Protein AF-A0A2V7MIZ1-F1 (afdb_monomer)

Sequence (137 aa):
MPPRLRIFYSLLTASLLLIPVVALYSELAKRSDMWWTPPPKTLSLAESADRVEIYARGRPLGTLLEQGQVSIRDGAGSRVVRAEEIGLRFNNWDRVRVQRLPRLLFYAAWCGAGVVLLLVIATGRLAYRGEHAPNAA

Foldseek 3Di:
DPPVVLVVVLVVLVVVLVVLVVVLCVVVPDDLVVQKDDPVPFDFPVRCVVPDFDDDPNHTPQVCLVVQVDWDQDPVGIDRDHRRNDTDIDRCSVVVCVVCVVVSVVSVVVSVVSVVVSCCSNVVVPPDPDDDDPDDD

Radius of gyration: 30.14 Å; Cα contacts (8 Å, |Δi|>4): 113; chains: 1; bounding box: 53×28×101 Å

Mean predicted aligned error: 9.76 Å

Secondary structure (DSSP, 8-state):
--HHHHHHHHHHHHHHHHHHHHHHHHHHTS-GGGGBPPGGGPEETGGGTTT---EETTEEHHHHHHTT--EEEETTEEEEPPGGG-EE--B-HHHHHHHHHHHHHHHHHHHHHHHHHHHHHHTT-S---PPPPPPP-

Structure (mmCIF, N/CA/C/O backbone):
data_AF-A0A2V7MIZ1-F1
#
_entry.id   AF-A0A2V7MIZ1-F1
#
loop_
_atom_site.group_PDB
_atom_site.id
_atom_site.type_symbol
_atom_site.label_atom_id
_atom_site.label_alt_id
_atom_site.label_comp_id
_atom_site.label_asym_id
_atom_site.label_entity_id
_atom_site.label_seq_id
_atom_site.pdbx_PDB_ins_code
_atom_site.Cartn_x
_atom_site.Cartn_y
_atom_site.Cartn_z
_atom_site.occupancy
_atom_site.B_iso_or_equiv
_atom_site.auth_seq_id
_atom_site.auth_comp_id
_atom_site.auth_asym_id
_atom_site.auth_atom_id
_atom_site.pdbx_PDB_model_num
ATOM 1 N N . MET A 1 1 ? 23.176 -0.398 -37.073 1.00 70.94 1 MET A N 1
ATOM 2 C CA . MET A 1 1 ? 23.229 0.947 -36.457 1.00 70.94 1 MET A CA 1
ATOM 3 C C . MET A 1 1 ? 24.660 1.226 -36.012 1.00 70.94 1 MET A C 1
ATOM 5 O O . MET A 1 1 ? 25.255 0.321 -35.431 1.00 70.94 1 MET A O 1
ATOM 9 N N . PRO A 1 2 ? 25.228 2.415 -36.277 1.00 84.50 2 PRO A N 1
ATOM 10 C CA . PRO A 1 2 ? 26.575 2.769 -35.828 1.00 84.50 2 PRO A CA 1
ATOM 11 C C . PRO A 1 2 ? 26.734 2.612 -34.302 1.00 84.50 2 PRO A C 1
ATOM 13 O O . PRO A 1 2 ? 25.8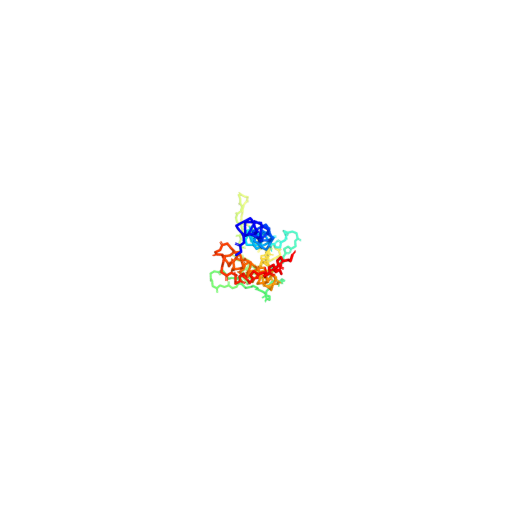24 3.015 -33.569 1.00 84.50 2 PRO A O 1
ATOM 16 N N . PRO A 1 3 ? 27.869 2.088 -33.792 1.00 84.44 3 PRO A N 1
ATOM 17 C CA . PRO A 1 3 ? 28.063 1.832 -32.360 1.00 84.44 3 PRO A CA 1
ATOM 18 C C . PRO A 1 3 ? 27.843 3.067 -31.480 1.00 84.44 3 PRO A C 1
ATOM 20 O O . PRO A 1 3 ? 27.242 2.965 -30.415 1.00 84.44 3 PRO A O 1
ATOM 23 N N . ARG A 1 4 ? 28.271 4.245 -31.955 1.00 87.12 4 ARG A N 1
ATOM 24 C CA . ARG A 1 4 ? 28.117 5.526 -31.247 1.00 87.12 4 ARG A CA 1
ATOM 25 C C . ARG A 1 4 ? 26.650 5.908 -31.052 1.00 87.12 4 ARG A C 1
ATOM 27 O O . ARG A 1 4 ? 26.251 6.242 -29.943 1.00 87.12 4 ARG A O 1
ATOM 34 N N . LEU A 1 5 ? 25.841 5.792 -32.107 1.00 87.94 5 LEU A N 1
ATOM 35 C CA . LEU A 1 5 ? 24.404 6.060 -32.033 1.00 87.94 5 LEU A CA 1
ATOM 36 C C . LEU A 1 5 ? 23.709 5.038 -31.132 1.00 87.94 5 LEU A C 1
ATOM 38 O O . LEU A 1 5 ? 22.901 5.412 -30.291 1.00 87.94 5 LEU A O 1
ATOM 42 N N . ARG A 1 6 ? 24.075 3.755 -31.233 1.00 87.62 6 ARG A N 1
ATOM 43 C CA . ARG A 1 6 ? 23.535 2.713 -30.352 1.00 87.62 6 ARG A CA 1
ATOM 44 C C . ARG A 1 6 ? 23.783 3.022 -28.874 1.00 87.62 6 ARG A C 1
ATOM 46 O O . ARG A 1 6 ? 22.856 2.922 -28.076 1.00 87.62 6 ARG A O 1
ATOM 53 N N . ILE A 1 7 ? 25.011 3.404 -28.516 1.00 90.88 7 ILE A N 1
ATOM 54 C CA . ILE A 1 7 ? 25.369 3.784 -27.141 1.00 90.88 7 ILE A CA 1
ATOM 55 C C . ILE A 1 7 ? 24.554 5.002 -26.704 1.00 90.88 7 ILE A C 1
ATOM 57 O O . ILE A 1 7 ? 23.931 4.962 -25.647 1.00 90.88 7 ILE A O 1
ATOM 61 N N . PHE A 1 8 ? 24.496 6.042 -27.539 1.00 93.19 8 PHE A N 1
ATOM 62 C CA . PHE A 1 8 ? 23.742 7.259 -27.246 1.00 93.19 8 PHE A CA 1
ATOM 63 C C . PHE A 1 8 ? 22.261 6.977 -26.954 1.00 93.19 8 PHE A C 1
ATOM 65 O O . PHE A 1 8 ? 21.768 7.339 -25.889 1.00 93.19 8 PHE A O 1
ATOM 72 N N . TYR A 1 9 ? 21.559 6.272 -27.848 1.00 92.00 9 TYR A N 1
ATOM 73 C CA . TYR A 1 9 ? 20.140 5.966 -27.644 1.00 92.00 9 TYR A CA 1
ATOM 74 C C . TYR A 1 9 ? 19.904 4.979 -26.499 1.00 92.00 9 TYR A C 1
ATOM 76 O O . TYR A 1 9 ? 18.870 5.068 -25.838 1.00 92.00 9 TYR A O 1
ATOM 84 N N . SER A 1 10 ? 20.850 4.077 -26.219 1.00 93.06 10 SER A N 1
ATOM 85 C CA . SER A 1 10 ? 20.761 3.196 -25.047 1.00 93.06 10 SER A CA 1
ATOM 86 C C . SER A 1 10 ? 20.833 4.005 -23.753 1.00 93.06 10 SER A C 1
ATOM 88 O O . SER A 1 10 ? 19.988 3.830 -22.883 1.00 93.06 10 SER A O 1
ATOM 90 N N . LEU A 1 11 ? 21.794 4.930 -23.647 1.00 95.56 11 LEU A N 1
ATOM 91 C CA . LEU A 1 11 ? 21.934 5.806 -22.482 1.00 95.56 11 LEU A CA 1
ATOM 92 C C . LEU A 1 11 ? 20.724 6.727 -22.320 1.00 95.56 11 LEU A C 1
ATOM 94 O O . LEU A 1 11 ? 20.193 6.845 -21.221 1.00 95.56 11 LEU A O 1
ATOM 98 N N . LEU A 1 12 ? 20.245 7.330 -23.410 1.00 95.62 12 LEU A N 1
ATOM 99 C CA . LEU A 1 12 ? 19.047 8.167 -23.385 1.00 95.62 12 LEU A CA 1
ATOM 100 C C . LEU A 1 12 ? 17.821 7.379 -22.904 1.00 95.62 12 LEU A C 1
ATOM 102 O O . LEU A 1 12 ? 17.105 7.830 -22.013 1.00 95.62 12 LEU A O 1
ATOM 106 N N . THR A 1 13 ? 17.602 6.183 -23.456 1.00 94.25 13 THR A N 1
ATOM 107 C CA . THR A 1 13 ? 16.469 5.325 -23.078 1.00 94.25 13 THR A CA 1
ATOM 108 C C . THR A 1 13 ? 16.584 4.868 -21.627 1.00 94.25 13 THR A C 1
ATOM 110 O O . THR A 1 13 ? 15.597 4.915 -20.900 1.00 94.25 13 THR A O 1
ATOM 113 N N . ALA A 1 14 ? 17.782 4.483 -21.176 1.00 95.06 14 ALA A N 1
ATOM 114 C CA . ALA A 1 14 ? 18.027 4.110 -19.786 1.00 95.06 14 ALA A CA 1
ATOM 115 C C . ALA A 1 14 ? 17.733 5.272 -18.823 1.00 95.06 14 ALA A C 1
ATOM 117 O O . ALA A 1 14 ? 17.050 5.069 -17.823 1.00 95.06 14 ALA A O 1
ATOM 118 N N . SER A 1 15 ? 18.165 6.493 -19.149 1.00 95.94 15 SER A N 1
ATOM 119 C CA . SER A 1 15 ? 17.865 7.689 -18.353 1.00 95.94 15 SER A CA 1
ATOM 120 C C . SER A 1 15 ? 16.364 7.972 -18.273 1.00 95.94 15 SER A C 1
ATOM 122 O O . SER A 1 15 ? 15.847 8.248 -17.194 1.00 95.94 15 SER A O 1
ATOM 124 N N . LEU A 1 16 ? 15.639 7.856 -19.390 1.00 94.50 16 LEU A N 1
ATOM 125 C CA . LEU A 1 16 ? 14.182 8.033 -19.412 1.00 94.50 16 LEU A CA 1
ATOM 126 C C . LEU A 1 16 ? 13.451 6.941 -18.618 1.00 94.50 16 LEU A C 1
ATOM 128 O O . LEU A 1 16 ? 12.443 7.221 -17.970 1.00 94.50 16 LEU A O 1
ATOM 132 N N . LEU A 1 17 ? 13.982 5.716 -18.617 1.00 95.00 17 LEU A N 1
ATOM 133 C CA . LEU A 1 17 ? 13.442 4.576 -17.877 1.00 95.00 17 LEU A CA 1
ATOM 134 C C . LEU A 1 17 ? 13.513 4.764 -16.355 1.00 95.00 17 LEU A C 1
ATOM 136 O O . LEU A 1 17 ? 12.692 4.197 -15.633 1.00 95.00 17 LEU A O 1
ATOM 140 N N . LEU A 1 18 ? 14.422 5.607 -15.857 1.00 95.62 18 LEU A N 1
ATOM 141 C CA . LEU A 1 18 ? 14.491 5.929 -14.431 1.00 95.62 18 LEU A CA 1
ATOM 142 C C . LEU A 1 18 ? 13.204 6.589 -13.922 1.00 95.62 18 LEU A C 1
ATOM 144 O O . LEU A 1 18 ? 12.826 6.354 -12.778 1.00 95.62 18 LEU A O 1
ATOM 148 N N . ILE A 1 19 ? 12.496 7.361 -14.753 1.00 93.94 19 ILE A N 1
ATOM 149 C CA . ILE A 1 19 ? 11.279 8.077 -14.343 1.00 93.94 19 ILE A CA 1
ATOM 150 C C . ILE A 1 19 ? 10.182 7.102 -13.872 1.00 93.94 19 ILE A C 1
ATOM 152 O O . ILE A 1 19 ? 9.782 7.181 -12.704 1.00 93.94 19 ILE A O 1
ATOM 156 N N . PRO A 1 20 ? 9.684 6.167 -14.709 1.00 93.12 20 PRO A N 1
ATOM 157 C CA . PRO A 1 20 ? 8.655 5.230 -14.275 1.00 93.12 20 PRO A CA 1
ATOM 158 C C . PRO A 1 20 ? 9.174 4.233 -13.227 1.00 93.12 20 PRO A C 1
ATOM 160 O O . PRO A 1 20 ? 8.401 3.840 -12.355 1.00 93.12 20 PRO A O 1
ATOM 163 N N . VAL A 1 21 ? 10.467 3.873 -13.235 1.00 94.38 21 VAL A N 1
ATOM 164 C CA . VAL A 1 21 ? 11.056 2.976 -12.221 1.00 94.38 21 VAL A CA 1
ATOM 165 C C . VAL A 1 21 ? 11.047 3.613 -10.837 1.00 94.38 21 VAL A C 1
ATOM 167 O O . VAL A 1 21 ? 10.589 2.987 -9.881 1.00 94.38 21 VAL A O 1
ATOM 170 N N . VAL A 1 22 ? 11.508 4.859 -10.716 1.00 94.56 22 VAL A N 1
ATOM 171 C CA . VAL A 1 22 ? 11.504 5.585 -9.441 1.00 94.56 22 VAL A CA 1
ATOM 172 C C . VAL A 1 22 ? 10.071 5.811 -8.970 1.00 94.56 22 VAL A C 1
ATOM 174 O O . VAL A 1 22 ? 9.779 5.586 -7.796 1.00 94.56 22 VAL A O 1
ATOM 177 N N . ALA A 1 23 ? 9.157 6.184 -9.871 1.00 91.31 23 ALA A N 1
ATOM 178 C CA . ALA A 1 23 ? 7.745 6.347 -9.534 1.00 91.31 23 ALA A CA 1
ATOM 179 C C . ALA A 1 23 ? 7.141 5.048 -8.969 1.00 91.31 23 ALA A C 1
ATOM 181 O O . ALA A 1 23 ? 6.524 5.072 -7.902 1.00 91.31 23 ALA A O 1
ATOM 182 N N . LEU A 1 24 ? 7.379 3.914 -9.635 1.00 92.25 24 LEU A N 1
ATOM 183 C CA . LEU A 1 24 ? 6.909 2.599 -9.206 1.00 92.25 24 LEU A CA 1
ATOM 184 C C . LEU A 1 24 ? 7.515 2.210 -7.848 1.00 92.25 24 LEU A C 1
ATOM 186 O O . LEU A 1 24 ? 6.779 1.924 -6.905 1.00 92.25 24 LEU A O 1
ATOM 190 N N . TYR A 1 25 ? 8.842 2.286 -7.715 1.00 92.50 25 TYR A N 1
ATOM 191 C CA . TYR A 1 25 ? 9.546 1.971 -6.470 1.00 92.50 25 TYR A CA 1
ATOM 192 C C . TYR A 1 25 ? 9.056 2.829 -5.301 1.00 92.50 25 TYR A C 1
ATOM 194 O O . TYR A 1 25 ? 8.763 2.301 -4.232 1.00 92.50 25 TYR A O 1
ATOM 202 N N . SER A 1 26 ? 8.895 4.138 -5.509 1.00 89.69 26 SER A N 1
ATOM 203 C CA . SER A 1 26 ? 8.440 5.056 -4.461 1.00 89.69 26 SER A CA 1
ATOM 204 C C . SER A 1 26 ? 7.049 4.714 -3.926 1.00 89.69 26 SER A C 1
ATOM 206 O O . SER A 1 26 ? 6.770 4.949 -2.754 1.00 89.69 26 SER A O 1
ATOM 208 N N . GLU A 1 27 ? 6.166 4.157 -4.758 1.00 87.44 27 GLU A N 1
ATOM 209 C CA . GLU A 1 27 ? 4.818 3.781 -4.342 1.00 87.44 27 GLU A CA 1
ATOM 210 C C . GLU A 1 27 ? 4.799 2.416 -3.641 1.00 87.44 27 GLU A C 1
ATOM 212 O O . GLU A 1 27 ? 4.105 2.258 -2.639 1.00 87.44 27 GLU A O 1
ATOM 217 N N . LEU A 1 28 ? 5.604 1.458 -4.112 1.00 86.31 28 LEU A N 1
ATOM 218 C CA . LEU A 1 28 ? 5.774 0.147 -3.476 1.00 86.31 28 LEU A CA 1
ATOM 219 C C . LEU A 1 28 ? 6.521 0.218 -2.135 1.00 86.31 28 LEU A C 1
ATOM 221 O O . LEU A 1 28 ? 6.232 -0.572 -1.240 1.00 86.31 28 LEU A O 1
ATOM 225 N N . ALA A 1 29 ? 7.445 1.168 -1.975 1.00 88.31 29 ALA A N 1
ATOM 226 C CA . ALA A 1 29 ? 8.228 1.352 -0.754 1.00 88.31 29 ALA A CA 1
ATOM 2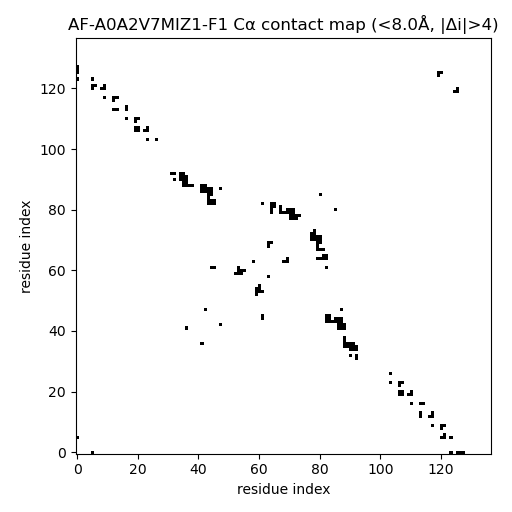27 C C . ALA A 1 29 ? 7.493 2.145 0.347 1.00 88.31 29 ALA A C 1
ATOM 229 O O . ALA A 1 29 ? 8.018 2.298 1.452 1.00 88.31 29 ALA A O 1
ATOM 230 N N . LYS A 1 30 ? 6.288 2.672 0.082 1.00 84.88 30 LYS A N 1
ATOM 231 C CA . LYS A 1 30 ? 5.509 3.394 1.098 1.00 84.88 30 LYS A CA 1
ATOM 232 C C . LYS A 1 30 ? 5.074 2.462 2.217 1.00 84.88 30 LYS A C 1
ATOM 234 O O . LYS A 1 30 ? 4.498 1.402 1.984 1.00 84.88 30 LYS A O 1
ATOM 239 N N . ARG A 1 31 ? 5.276 2.917 3.453 1.00 79.88 31 ARG A N 1
ATOM 240 C CA . ARG A 1 31 ? 4.785 2.205 4.631 1.00 79.88 31 ARG A CA 1
ATOM 241 C C . ARG A 1 31 ? 3.255 2.229 4.698 1.00 79.88 31 ARG A C 1
ATOM 243 O O . ARG A 1 31 ? 2.617 3.245 4.418 1.00 79.88 31 ARG A O 1
ATOM 250 N N . SER A 1 32 ? 2.674 1.105 5.107 1.00 73.69 32 SER A N 1
ATOM 251 C CA . SER A 1 32 ? 1.226 0.911 5.264 1.00 73.69 32 SER A CA 1
ATOM 252 C C . SER A 1 32 ? 0.659 1.478 6.572 1.00 73.69 32 SER A C 1
ATOM 254 O O . SER A 1 32 ? -0.557 1.522 6.744 1.00 73.69 32 SER A O 1
ATOM 256 N N . ASP A 1 33 ? 1.516 1.905 7.500 1.00 75.38 33 ASP A N 1
ATOM 257 C CA . ASP A 1 33 ? 1.161 2.455 8.814 1.00 75.38 33 ASP A CA 1
ATOM 258 C C . ASP A 1 33 ? 0.831 3.962 8.781 1.00 75.38 33 ASP A C 1
ATOM 260 O O . ASP A 1 33 ? 0.153 4.473 9.667 1.00 75.38 33 ASP A O 1
ATOM 264 N N . MET A 1 34 ? 1.216 4.689 7.734 1.00 76.75 34 MET A N 1
ATOM 265 C CA . MET A 1 34 ? 0.903 6.122 7.605 1.00 76.75 34 MET A CA 1
ATOM 266 C C . MET A 1 34 ? -0.587 6.407 7.342 1.00 76.75 34 MET A C 1
ATOM 268 O O . MET A 1 34 ? -1.017 7.555 7.403 1.00 76.75 34 MET A O 1
ATOM 272 N N . TRP A 1 35 ? -1.380 5.373 7.045 1.00 80.31 35 TRP A N 1
ATOM 273 C CA . TRP A 1 35 ? -2.791 5.481 6.649 1.00 80.31 35 TRP A CA 1
ATOM 274 C C . TRP A 1 35 ? -3.774 5.107 7.757 1.00 80.31 35 TRP A C 1
ATOM 276 O O . TRP A 1 35 ? -4.976 4.972 7.507 1.00 80.31 35 TRP A O 1
ATOM 286 N N . TRP A 1 36 ? -3.278 4.942 8.983 1.00 84.88 36 TRP A N 1
ATOM 287 C CA . TRP A 1 36 ? -4.141 4.860 10.150 1.00 84.88 36 TRP A CA 1
ATOM 288 C C . TRP A 1 36 ? -4.818 6.204 10.400 1.00 84.88 36 TRP A C 1
ATOM 290 O O . TRP A 1 36 ? -4.183 7.258 10.369 1.00 84.88 36 TRP A O 1
ATOM 300 N N . THR A 1 37 ? -6.106 6.154 10.731 1.00 81.81 37 THR A N 1
ATOM 301 C CA . THR A 1 37 ? -6.846 7.337 11.185 1.00 81.81 37 THR A CA 1
ATOM 302 C C . THR A 1 37 ? -6.088 8.005 12.352 1.00 81.81 37 THR A C 1
ATOM 304 O O . THR A 1 37 ? -5.650 7.287 13.266 1.00 81.81 37 THR A O 1
ATOM 307 N N . PRO A 1 38 ? -5.864 9.336 12.334 1.00 79.94 38 PRO A N 1
ATOM 308 C CA . PRO A 1 38 ? -5.169 10.028 13.417 1.00 79.94 38 PRO A CA 1
ATOM 309 C C . PRO A 1 38 ? -5.872 9.811 14.767 1.00 79.94 38 PRO A C 1
ATOM 311 O O . PRO A 1 38 ? -7.103 9.789 14.783 1.00 79.94 38 PRO A O 1
ATOM 314 N N . PRO A 1 39 ? -5.141 9.712 15.897 1.00 80.88 39 PRO A N 1
ATOM 315 C CA . PRO A 1 39 ? -5.737 9.536 17.225 1.00 80.88 39 PRO A CA 1
ATOM 316 C C . PRO A 1 39 ? -6.906 10.482 17.565 1.00 80.88 39 PRO A C 1
ATOM 318 O O . PRO A 1 39 ? -7.917 9.979 18.051 1.00 80.88 39 PRO A O 1
ATOM 321 N N . PRO A 1 40 ? -6.863 11.798 17.258 1.00 80.75 40 PRO A N 1
ATOM 322 C CA . PRO A 1 40 ? -7.977 12.700 17.575 1.00 80.75 40 PRO A CA 1
ATOM 323 C C . PRO A 1 40 ? -9.220 12.502 16.693 1.00 80.75 40 PRO A C 1
ATOM 325 O O . PRO A 1 40 ? -10.232 13.149 16.919 1.00 80.75 40 PRO A O 1
ATOM 328 N N . LYS A 1 41 ? -9.148 11.643 15.668 1.00 78.75 41 LYS A N 1
ATOM 329 C CA . LYS A 1 41 ? -10.270 11.279 14.788 1.00 78.75 41 LYS A CA 1
ATOM 330 C C . LYS A 1 41 ? -10.688 9.818 14.978 1.00 78.75 41 LYS A C 1
ATOM 332 O O . LYS A 1 41 ? -11.211 9.204 14.052 1.00 78.75 41 LYS A O 1
ATOM 337 N N . THR A 1 42 ? -10.369 9.238 16.132 1.00 85.25 42 THR A N 1
ATOM 338 C CA . THR A 1 42 ? -10.854 7.907 16.500 1.00 85.25 42 THR A CA 1
ATOM 339 C C . THR A 1 42 ? -12.374 7.912 16.539 1.00 85.25 42 THR A C 1
ATOM 341 O O . THR A 1 42 ? -12.979 8.866 17.018 1.00 85.25 42 THR A O 1
ATOM 344 N N . LEU A 1 43 ? -12.974 6.860 15.989 1.00 84.12 43 LEU A N 1
ATOM 345 C CA . LEU A 1 43 ? -14.416 6.660 16.053 1.00 84.12 43 LEU A CA 1
ATOM 346 C C . LEU A 1 43 ? -14.728 5.824 17.286 1.00 84.12 43 LEU A C 1
ATOM 348 O O . LEU A 1 43 ? -13.957 4.927 17.635 1.00 84.12 43 LEU A O 1
ATOM 352 N N . SER A 1 44 ? -15.846 6.104 17.938 1.00 86.25 44 SER A N 1
ATOM 353 C CA . SER A 1 44 ? -16.326 5.264 19.032 1.00 86.25 44 SER A CA 1
ATOM 354 C C . SER A 1 44 ? -16.712 3.868 18.530 1.00 86.25 44 SER A C 1
ATOM 356 O O . SER A 1 44 ? -16.929 3.643 17.331 1.00 86.25 44 SER A O 1
ATOM 358 N N . LEU A 1 45 ? -16.832 2.915 19.458 1.00 85.00 45 LEU A N 1
ATOM 359 C CA . LEU A 1 45 ? -17.347 1.579 19.153 1.00 85.00 45 LEU A CA 1
ATOM 360 C C . LEU A 1 45 ? -18.743 1.636 18.509 1.00 85.00 45 LEU A C 1
ATOM 362 O O . LEU A 1 45 ? -19.001 0.905 17.557 1.00 85.00 45 LEU A O 1
ATOM 366 N N . ALA A 1 46 ? -19.608 2.536 18.987 1.00 82.38 46 ALA A N 1
ATOM 367 C CA . ALA A 1 46 ? -20.966 2.706 18.473 1.00 82.38 46 ALA A CA 1
ATOM 368 C C . ALA A 1 46 ? -20.986 3.242 17.030 1.00 82.38 46 ALA A C 1
ATOM 370 O O . ALA A 1 46 ? -21.700 2.712 16.185 1.00 82.38 46 ALA A O 1
ATOM 371 N N . GLU A 1 47 ? -20.152 4.239 16.718 1.00 84.12 47 GLU A N 1
ATOM 372 C CA . GLU A 1 47 ? -20.038 4.821 15.367 1.00 84.12 47 GLU A CA 1
ATOM 373 C C . GLU A 1 47 ? -19.409 3.872 14.339 1.00 84.12 47 GLU A C 1
ATOM 375 O O . GLU A 1 47 ? -19.446 4.142 13.144 1.00 84.12 47 GLU A O 1
ATOM 380 N N . SER A 1 48 ? -18.789 2.790 14.805 1.00 84.75 48 SER A N 1
ATOM 381 C CA . SER A 1 48 ? -18.024 1.849 13.986 1.00 84.75 48 SER A CA 1
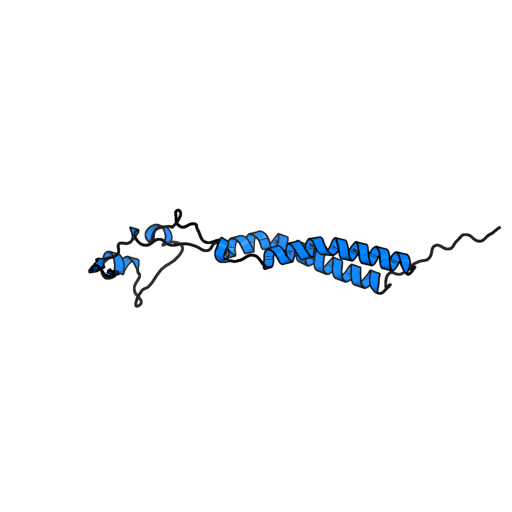ATOM 382 C C . SER A 1 48 ? -18.749 0.528 13.718 1.00 84.75 48 SER A C 1
ATOM 384 O O . SER A 1 48 ? -18.194 -0.337 13.034 1.00 84.75 48 SER A O 1
ATOM 386 N N . ALA A 1 49 ? -19.956 0.351 14.264 1.00 83.75 49 ALA A N 1
ATOM 387 C CA . ALA A 1 49 ? -20.696 -0.910 14.232 1.00 83.75 49 ALA A CA 1
ATOM 388 C C . ALA A 1 49 ? -21.089 -1.361 12.812 1.00 83.75 49 ALA A C 1
ATOM 390 O O . ALA A 1 49 ? -21.280 -2.549 12.570 1.00 83.75 49 ALA A O 1
ATOM 391 N N . ASP A 1 50 ? -21.167 -0.433 11.856 1.00 87.56 50 ASP A N 1
ATOM 392 C CA . ASP A 1 50 ? -21.425 -0.711 10.439 1.00 87.56 50 ASP A CA 1
ATOM 393 C C . ASP A 1 50 ? -20.197 -1.280 9.701 1.00 87.56 50 ASP A C 1
ATOM 395 O O . ASP A 1 50 ? -20.325 -1.866 8.624 1.00 87.56 50 ASP A O 1
ATOM 399 N N . ARG A 1 51 ? -18.992 -1.102 10.261 1.00 84.56 51 ARG A N 1
ATOM 400 C CA . ARG A 1 51 ? -17.714 -1.447 9.615 1.00 84.56 51 ARG A CA 1
ATOM 401 C C . ARG A 1 51 ? -16.950 -2.564 10.301 1.00 84.56 51 ARG A C 1
ATOM 403 O O . ARG A 1 51 ? -16.152 -3.226 9.637 1.00 84.56 51 ARG A O 1
ATOM 410 N N . VAL A 1 52 ? -17.110 -2.731 11.609 1.00 87.50 52 VAL A N 1
ATOM 411 C CA . VAL A 1 52 ? -16.394 -3.748 12.379 1.00 87.50 52 VAL A CA 1
ATOM 412 C C . VAL A 1 52 ? -17.246 -4.239 13.535 1.00 87.50 52 VAL A C 1
ATOM 414 O O . VAL A 1 52 ? -17.868 -3.455 14.247 1.00 87.50 52 VAL A O 1
ATOM 417 N N . GLU A 1 53 ? -17.206 -5.546 13.759 1.00 89.25 53 GLU A N 1
ATOM 418 C CA . GLU A 1 53 ? -17.806 -6.171 14.925 1.00 89.25 53 GLU A CA 1
ATOM 419 C C . GLU A 1 53 ? -16.710 -6.851 15.745 1.00 89.25 53 GLU A C 1
ATOM 421 O O . GLU A 1 53 ? -15.898 -7.618 15.222 1.00 89.25 53 GLU A O 1
ATOM 426 N N . ILE A 1 54 ? -16.644 -6.520 17.033 1.00 90.5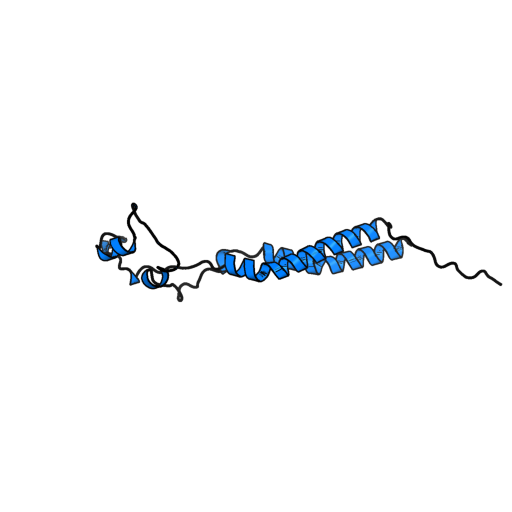0 54 ILE A N 1
ATOM 427 C CA . ILE A 1 54 ? -15.601 -7.008 17.934 1.00 90.50 54 ILE A CA 1
ATOM 428 C C . ILE A 1 54 ? -16.240 -7.966 18.919 1.00 90.50 54 ILE A C 1
ATOM 430 O O . ILE A 1 54 ? -17.225 -7.627 19.569 1.00 90.50 54 ILE A O 1
ATOM 434 N N . TYR A 1 55 ? -15.642 -9.143 19.063 1.00 92.25 55 TYR A N 1
ATOM 435 C CA . TYR A 1 55 ? -16.107 -10.184 19.965 1.00 92.25 55 TYR A CA 1
ATOM 436 C C . TYR A 1 55 ? -15.048 -10.481 21.022 1.00 92.25 55 TYR A C 1
ATOM 438 O O . TYR A 1 55 ? -13.859 -10.577 20.717 1.00 92.25 55 TYR A O 1
ATOM 446 N N . ALA A 1 56 ? -15.479 -10.702 22.261 1.00 91.88 56 ALA A N 1
ATOM 447 C CA . ALA A 1 56 ? -14.636 -11.236 23.323 1.00 91.88 56 ALA A CA 1
ATOM 448 C C . ALA A 1 56 ? -15.320 -12.459 23.940 1.00 91.88 56 ALA A C 1
ATOM 450 O O . ALA A 1 56 ? -16.493 -12.423 24.302 1.00 91.88 56 ALA A O 1
ATOM 451 N N . ARG A 1 57 ? -14.592 -13.581 24.026 1.00 90.44 57 ARG A N 1
ATOM 452 C CA . ARG A 1 57 ? -15.140 -14.877 24.478 1.00 90.44 57 ARG A CA 1
ATOM 453 C C . ARG A 1 57 ? -16.428 -15.284 23.732 1.00 90.44 57 ARG A C 1
ATOM 455 O O . ARG A 1 57 ? -17.372 -15.767 24.348 1.00 90.44 57 ARG A O 1
ATOM 462 N N . GLY A 1 58 ? -16.476 -15.037 22.420 1.00 91.62 58 GLY A N 1
ATOM 463 C CA . GLY A 1 58 ? -17.620 -15.378 21.565 1.00 91.62 58 GLY A CA 1
ATOM 464 C C . GLY A 1 58 ? -18.865 -14.502 21.750 1.00 91.62 58 GLY A C 1
ATOM 465 O O . GLY A 1 58 ? -19.901 -14.819 21.179 1.00 91.62 58 GLY A O 1
ATOM 466 N N . ARG A 1 59 ? -18.791 -13.412 22.528 1.00 92.31 59 ARG A N 1
ATOM 467 C CA . ARG A 1 59 ? -19.892 -12.456 22.725 1.00 92.31 59 ARG A CA 1
ATOM 468 C C . ARG A 1 59 ? -19.526 -11.071 22.175 1.00 92.31 59 ARG A C 1
ATOM 470 O O . ARG A 1 59 ? -18.354 -10.700 22.291 1.00 92.31 59 ARG A O 1
ATOM 477 N N . PRO A 1 60 ? -20.479 -10.310 21.605 1.00 91.81 60 PRO A N 1
ATOM 478 C CA . PRO A 1 60 ? -20.217 -8.956 21.124 1.00 91.81 60 PRO A CA 1
ATOM 479 C C . PRO A 1 60 ? -19.674 -8.062 22.240 1.00 91.81 60 PRO A C 1
ATOM 481 O O . PRO A 1 60 ? -20.213 -8.027 23.349 1.00 91.81 60 PRO A O 1
ATOM 484 N N . LEU A 1 61 ? -18.600 -7.330 21.952 1.00 91.62 61 LEU A N 1
ATOM 485 C CA . LEU A 1 61 ? -17.911 -6.486 22.924 1.00 91.62 61 LEU A CA 1
ATOM 486 C C . LEU A 1 61 ? -18.829 -5.382 23.460 1.00 91.62 61 LEU A C 1
ATOM 488 O O . LEU A 1 61 ? -18.794 -5.112 24.656 1.00 91.62 61 LEU A O 1
ATOM 492 N N . GLY A 1 62 ? -19.682 -4.804 22.606 1.00 88.88 62 GLY A N 1
ATOM 493 C CA . GLY A 1 62 ? -20.686 -3.812 23.010 1.00 88.88 62 GLY A CA 1
ATOM 494 C C . GLY A 1 62 ? -21.570 -4.319 24.152 1.00 88.88 62 GLY A C 1
ATOM 495 O O . GLY A 1 62 ? -21.640 -3.694 25.204 1.00 88.88 62 GLY A O 1
ATOM 496 N N . THR A 1 63 ? -22.124 -5.526 24.010 1.00 90.38 63 THR A N 1
ATOM 497 C CA . THR A 1 63 ? -22.946 -6.167 25.048 1.00 90.38 63 THR A CA 1
ATOM 498 C C . THR A 1 63 ? -22.169 -6.416 26.341 1.00 90.38 63 THR A C 1
ATOM 500 O O . THR A 1 63 ? -22.707 -6.267 27.435 1.00 90.38 63 THR A O 1
ATOM 503 N N . LEU A 1 64 ? -20.890 -6.789 26.249 1.00 92.00 64 LEU A N 1
ATOM 504 C CA . LEU A 1 64 ? -20.055 -7.007 27.435 1.00 92.00 64 LEU A CA 1
ATOM 505 C C . LEU A 1 64 ? -19.742 -5.698 28.175 1.00 92.00 64 LEU A C 1
ATOM 507 O O . LEU A 1 64 ? -19.629 -5.712 29.401 1.00 92.00 64 LEU A O 1
ATOM 511 N N . LEU A 1 65 ? -19.616 -4.583 27.452 1.00 91.75 65 LEU A N 1
ATOM 512 C CA . LEU A 1 65 ? -19.416 -3.249 28.027 1.00 91.75 65 LEU A CA 1
ATOM 513 C C . LEU A 1 65 ? -20.688 -2.738 28.702 1.00 91.75 65 LEU A C 1
ATOM 515 O O . LEU A 1 65 ? -20.623 -2.279 29.839 1.00 91.75 65 LEU A O 1
ATOM 519 N N . GLU A 1 66 ? -21.844 -2.889 28.052 1.00 89.44 66 GLU A N 1
ATOM 520 C CA . GLU A 1 66 ? -23.154 -2.546 28.626 1.00 89.44 66 GLU A CA 1
ATOM 521 C C . GLU A 1 66 ? -23.433 -3.321 29.920 1.00 89.44 66 GLU A C 1
ATOM 523 O O . GLU A 1 66 ? -23.969 -2.775 30.881 1.00 89.44 66 GLU A O 1
ATOM 528 N N . GLN A 1 67 ? -23.012 -4.588 29.977 1.00 92.38 67 GLN A N 1
ATOM 529 C CA . GLN A 1 67 ? -23.139 -5.443 31.160 1.00 92.38 67 GLN A CA 1
ATOM 530 C C . GLN A 1 67 ? -22.046 -5.203 32.218 1.00 92.38 67 GLN A C 1
ATOM 532 O O . GLN A 1 67 ? -22.022 -5.902 33.231 1.00 92.38 67 GLN A O 1
ATOM 537 N N . GLY A 1 68 ? -21.112 -4.272 31.991 1.00 89.75 68 GLY A N 1
ATOM 538 C CA . GLY A 1 68 ? -20.012 -3.976 32.912 1.00 89.75 68 GLY A CA 1
ATOM 539 C C . GLY A 1 68 ? -19.022 -5.131 33.116 1.00 89.75 68 GLY A C 1
ATOM 540 O O . GLY A 1 68 ? -18.331 -5.184 34.130 1.00 89.75 68 GLY A O 1
ATOM 541 N N . GLN A 1 69 ? -18.951 -6.071 32.167 1.00 91.00 69 GLN A N 1
ATOM 542 C CA . GLN A 1 69 ? -18.102 -7.270 32.240 1.00 91.00 69 GLN A CA 1
ATOM 543 C C . GLN A 1 69 ? -16.671 -7.030 31.740 1.00 91.00 69 GLN A C 1
ATOM 545 O O . GLN A 1 69 ? -15.832 -7.929 31.819 1.00 91.00 69 GLN A O 1
ATOM 550 N N . VAL A 1 70 ? -16.385 -5.836 31.219 1.00 91.06 70 VAL A N 1
ATOM 551 C CA . VAL A 1 70 ? -15.055 -5.428 30.761 1.00 91.06 70 VAL A CA 1
ATOM 552 C C . VAL A 1 70 ? -14.507 -4.384 31.724 1.00 91.06 70 VAL A C 1
ATOM 554 O O . VAL A 1 70 ? -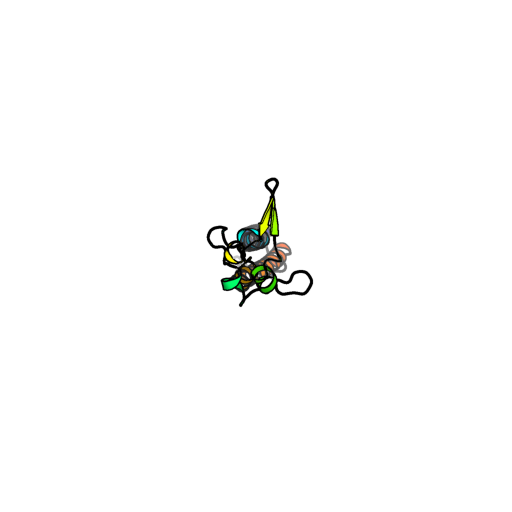15.091 -3.316 31.899 1.00 91.06 70 VAL A O 1
ATOM 557 N N . SER A 1 71 ? -13.366 -4.681 32.340 1.00 91.25 71 SER A N 1
ATOM 558 C CA . SER A 1 71 ? -12.654 -3.744 33.202 1.00 91.25 71 SER A CA 1
ATOM 559 C C . SER A 1 71 ? -11.179 -3.660 32.833 1.00 91.25 71 SER A C 1
ATOM 561 O O . SER A 1 71 ? -10.566 -4.632 32.391 1.00 91.25 71 SER A O 1
ATOM 563 N N . ILE A 1 72 ? -10.604 -2.478 33.032 1.00 90.12 72 ILE A N 1
ATOM 564 C CA . ILE A 1 72 ? -9.163 -2.260 32.999 1.00 90.12 72 ILE A CA 1
ATOM 565 C C . ILE A 1 72 ? -8.680 -2.275 34.443 1.00 90.12 72 ILE A C 1
ATOM 567 O O . ILE A 1 72 ? -9.215 -1.570 35.301 1.00 90.12 72 ILE A O 1
ATOM 571 N N . ARG A 1 73 ? -7.667 -3.096 34.713 1.00 90.81 73 ARG A N 1
ATOM 572 C CA . ARG A 1 73 ? -6.915 -3.042 35.963 1.00 90.81 73 ARG A CA 1
ATOM 573 C C . ARG A 1 73 ? -5.684 -2.178 35.727 1.00 90.81 73 ARG A C 1
ATOM 575 O O . ARG A 1 73 ? -4.808 -2.568 34.962 1.00 90.81 73 ARG A O 1
ATOM 582 N N . ASP A 1 74 ? -5.638 -1.039 36.395 1.00 84.56 74 ASP A N 1
ATOM 583 C CA . ASP A 1 74 ? -4.441 -0.213 36.524 1.00 84.56 74 ASP A CA 1
ATOM 584 C C . ASP A 1 74 ? -3.826 -0.444 37.918 1.00 84.56 74 ASP A C 1
ATOM 586 O O . ASP A 1 74 ? -4.469 -1.024 38.800 1.00 84.56 74 ASP A O 1
ATOM 590 N N . GLY A 1 75 ? -2.593 0.005 38.150 1.00 78.56 75 GLY A N 1
ATOM 591 C CA . GLY A 1 75 ? -1.912 -0.089 39.446 1.00 78.56 75 GLY A CA 1
ATOM 592 C C . GLY A 1 75 ? -2.701 0.526 40.614 1.00 78.56 75 GLY A C 1
ATOM 593 O O . GLY A 1 75 ? -2.458 0.164 41.761 1.00 78.56 75 GLY A O 1
ATOM 594 N N . ALA A 1 76 ? -3.679 1.395 40.330 1.00 73.62 76 ALA A N 1
ATOM 595 C CA . ALA A 1 76 ? -4.573 2.023 41.306 1.00 73.62 76 ALA A CA 1
ATOM 596 C C . ALA A 1 76 ? -5.909 1.279 41.545 1.00 73.62 76 ALA A C 1
ATOM 598 O O . ALA A 1 76 ? -6.665 1.668 42.434 1.00 73.62 76 ALA A O 1
ATOM 599 N N . GLY A 1 77 ? -6.232 0.225 40.782 1.00 82.75 77 GLY A N 1
ATOM 600 C CA . GLY A 1 77 ? -7.475 -0.539 40.947 1.00 82.75 77 GLY A CA 1
ATOM 601 C C . GLY A 1 7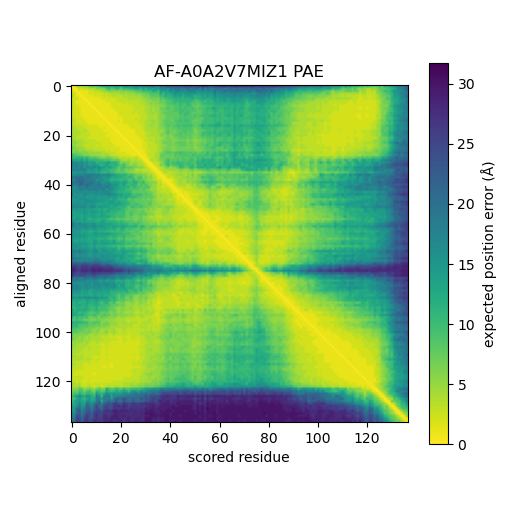7 ? -8.098 -1.039 39.641 1.00 82.75 77 GLY A C 1
ATOM 602 O O . GLY A 1 77 ? -7.558 -0.865 38.552 1.00 82.75 77 GLY A O 1
ATOM 603 N N . SER A 1 78 ? -9.256 -1.694 39.755 1.00 89.38 78 SER A N 1
ATOM 604 C CA . SER A 1 78 ? -10.053 -2.151 38.607 1.00 89.38 78 SER A CA 1
ATOM 605 C C . SER A 1 78 ? -11.182 -1.163 38.324 1.00 89.38 78 SER A C 1
ATOM 607 O O . SER A 1 78 ? -11.996 -0.897 39.206 1.00 89.38 78 SER A O 1
ATOM 609 N N . ARG A 1 79 ? -11.269 -0.668 37.087 1.00 90.19 79 ARG A N 1
ATOM 610 C CA . ARG A 1 79 ? -12.321 0.239 36.607 1.00 90.19 79 ARG A CA 1
ATOM 611 C C . ARG A 1 79 ? -13.058 -0.390 35.428 1.00 90.19 79 ARG A C 1
ATOM 613 O O . ARG A 1 79 ? -12.423 -0.886 34.503 1.00 90.19 79 ARG A O 1
ATOM 620 N N . VAL A 1 80 ? -14.389 -0.356 35.454 1.00 91.31 80 VAL A N 1
ATOM 621 C CA . VAL A 1 80 ? -15.230 -0.803 34.330 1.00 91.31 80 VAL A CA 1
ATOM 622 C C . VAL A 1 80 ? -15.063 0.156 33.151 1.00 91.31 80 VAL A C 1
ATOM 624 O O . VAL A 1 80 ? -15.114 1.371 33.337 1.00 91.31 80 VAL A O 1
ATOM 627 N N . VAL A 1 81 ? -14.856 -0.400 31.958 1.00 90.50 81 VAL A N 1
ATOM 628 C CA . VAL A 1 81 ? -14.684 0.358 30.712 1.00 90.50 81 VAL A CA 1
ATOM 629 C C . VAL A 1 81 ? -16.046 0.660 30.115 1.00 90.50 81 VAL A C 1
ATOM 631 O O . VAL A 1 81 ? -16.893 -0.229 30.028 1.00 90.50 81 VAL A O 1
ATOM 634 N N . ARG A 1 82 ? -16.252 1.900 29.672 1.00 86.88 82 ARG A N 1
ATOM 635 C CA . ARG A 1 82 ? -17.460 2.280 28.932 1.00 86.88 82 ARG A CA 1
ATOM 636 C C . ARG A 1 82 ? -17.231 2.257 27.423 1.00 86.88 82 ARG A C 1
ATOM 638 O O . ARG A 1 82 ? -16.098 2.373 26.962 1.00 86.88 82 ARG A O 1
ATOM 645 N N . ALA A 1 83 ? -18.303 2.136 26.643 1.00 84.88 83 ALA A N 1
ATOM 646 C CA . ALA A 1 83 ? -18.215 2.092 25.184 1.00 84.88 83 ALA A CA 1
ATOM 647 C C . ALA A 1 83 ? -17.597 3.368 24.581 1.00 84.88 83 ALA A C 1
ATOM 649 O O . ALA A 1 83 ? -16.902 3.283 23.569 1.00 84.88 83 ALA A O 1
ATOM 650 N N . GLU A 1 84 ? -17.781 4.526 25.225 1.00 85.25 84 GLU A N 1
ATOM 651 C CA . GLU A 1 84 ? -17.219 5.808 24.776 1.00 85.25 84 GLU A CA 1
ATOM 652 C C . GLU A 1 84 ? -15.703 5.902 25.007 1.00 85.25 84 GLU A C 1
ATOM 654 O O . GLU A 1 84 ? -15.025 6.708 24.376 1.00 85.25 84 GLU A O 1
ATOM 659 N N . GLU A 1 85 ? -15.154 5.068 25.895 1.00 86.31 85 GLU A N 1
ATOM 660 C CA . GLU A 1 85 ? -13.718 5.010 26.191 1.00 86.31 85 GLU A CA 1
ATOM 661 C C . GLU A 1 85 ? -12.954 4.146 25.173 1.00 86.31 85 GLU A C 1
ATOM 663 O O . GLU A 1 85 ? -11.721 4.139 25.157 1.00 86.31 85 GLU A O 1
ATOM 668 N N . ILE A 1 86 ? -13.670 3.425 24.301 1.00 87.69 86 ILE A N 1
ATOM 669 C CA . ILE A 1 86 ? -13.083 2.592 23.252 1.00 87.69 86 ILE A CA 1
ATOM 670 C C . ILE A 1 86 ? -13.077 3.354 21.931 1.00 87.69 86 ILE A C 1
ATOM 672 O O . ILE A 1 86 ? -14.091 3.469 21.241 1.00 87.69 86 ILE A O 1
ATOM 676 N N . GLY A 1 87 ? -11.887 3.823 21.560 1.00 87.56 87 GLY A N 1
ATOM 677 C CA . GLY A 1 87 ? -11.611 4.412 20.257 1.00 87.56 87 GLY A CA 1
ATOM 678 C C . GLY A 1 87 ? -11.098 3.378 19.257 1.00 87.56 87 GLY A C 1
ATOM 679 O O . GLY A 1 87 ? -10.135 2.655 19.518 1.00 87.56 87 GLY A O 1
ATOM 680 N N . LEU A 1 88 ? -11.698 3.355 18.072 1.00 89.19 88 LEU A N 1
ATOM 681 C CA . LEU A 1 88 ? -11.276 2.539 16.943 1.00 89.19 88 LEU A CA 1
ATOM 682 C C . LEU A 1 88 ? -10.541 3.392 15.916 1.00 89.19 88 LEU A C 1
ATOM 684 O O . LEU A 1 88 ? -10.947 4.501 15.555 1.00 89.19 88 LEU A O 1
ATOM 688 N N . ARG A 1 89 ? -9.429 2.849 15.421 1.00 89.25 89 ARG A N 1
ATOM 689 C CA . ARG A 1 89 ? -8.671 3.414 14.305 1.00 89.25 89 ARG A CA 1
ATOM 690 C C . ARG A 1 89 ? -8.819 2.478 13.129 1.00 89.25 89 ARG A C 1
ATOM 692 O O . ARG A 1 89 ? -8.587 1.282 13.255 1.00 89.25 89 ARG A O 1
ATOM 699 N N . PHE A 1 90 ? -9.143 3.038 11.974 1.00 86.88 90 PHE A N 1
ATOM 700 C CA . PHE A 1 90 ? -9.189 2.282 10.733 1.00 86.88 90 PHE A CA 1
ATOM 701 C C . PHE A 1 90 ? -7.936 2.554 9.916 1.00 86.88 90 PHE A C 1
ATOM 703 O O . PHE A 1 90 ? -7.519 3.712 9.786 1.00 86.88 90 PHE A O 1
ATOM 710 N N . ASN A 1 91 ? -7.360 1.490 9.360 1.00 87.31 91 ASN A N 1
ATOM 711 C CA . ASN A 1 91 ? -6.345 1.600 8.326 1.00 87.31 91 ASN A CA 1
ATOM 712 C C . ASN A 1 91 ? -7.047 1.712 6.971 1.00 87.31 91 ASN A C 1
ATOM 714 O O . ASN A 1 91 ? -7.796 0.818 6.583 1.00 87.31 91 ASN A O 1
ATOM 718 N N . ASN A 1 92 ? -6.830 2.820 6.264 1.00 87.06 92 ASN A N 1
ATOM 719 C CA . ASN A 1 92 ? -7.436 3.044 4.953 1.00 87.06 92 ASN A CA 1
ATOM 720 C C . ASN A 1 92 ? -6.499 2.703 3.780 1.00 87.06 92 ASN A C 1
ATOM 722 O O . ASN A 1 92 ? -6.786 3.054 2.633 1.00 87.06 92 ASN A O 1
ATOM 726 N N . TRP A 1 93 ? -5.368 2.047 4.052 1.00 86.44 93 TRP A N 1
ATOM 727 C CA . TRP A 1 93 ? -4.345 1.761 3.052 1.00 86.44 93 TRP A CA 1
ATOM 728 C C . TRP A 1 93 ? -4.879 0.967 1.862 1.00 86.44 93 TRP A C 1
ATOM 730 O O . TRP A 1 93 ? -4.557 1.311 0.728 1.00 86.44 93 TRP A O 1
ATOM 740 N N . ASP A 1 94 ? -5.747 -0.021 2.086 1.00 85.31 94 ASP A N 1
ATOM 741 C CA . ASP A 1 94 ? -6.306 -0.822 0.992 1.00 85.31 94 ASP A CA 1
ATOM 742 C C . ASP A 1 94 ? -7.102 0.032 0.004 1.00 85.31 94 ASP A C 1
ATOM 744 O O . ASP A 1 94 ? -6.915 -0.081 -1.208 1.00 85.31 94 ASP A O 1
ATOM 748 N N . ARG A 1 95 ? -7.921 0.972 0.494 1.00 86.50 95 ARG A N 1
ATOM 749 C CA . ARG A 1 95 ? -8.671 1.878 -0.390 1.00 86.50 95 ARG A CA 1
ATOM 750 C C . ARG A 1 95 ? -7.736 2.801 -1.162 1.00 86.50 95 ARG A C 1
ATOM 752 O O . ARG A 1 95 ? -7.913 2.990 -2.363 1.00 86.50 95 ARG A O 1
ATOM 759 N N . VAL A 1 96 ? -6.719 3.344 -0.495 1.00 87.00 96 VAL A N 1
ATOM 760 C CA . VAL A 1 96 ? -5.717 4.208 -1.136 1.00 87.00 96 VAL A CA 1
ATOM 761 C C . VAL A 1 96 ? -4.924 3.439 -2.194 1.00 87.00 96 VAL A C 1
ATOM 763 O O . VAL A 1 96 ? -4.674 3.964 -3.278 1.00 87.00 96 VAL A O 1
ATOM 766 N N . ARG A 1 97 ? -4.564 2.183 -1.920 1.00 85.94 97 ARG A N 1
ATOM 767 C CA . ARG A 1 97 ? -3.857 1.305 -2.855 1.00 85.94 97 ARG A CA 1
ATOM 768 C C . ARG A 1 97 ? -4.701 1.029 -4.096 1.00 85.94 97 ARG A C 1
ATOM 770 O O . ARG A 1 97 ? -4.196 1.182 -5.205 1.00 85.94 97 ARG A O 1
ATOM 777 N N . VAL A 1 98 ? -5.983 0.704 -3.926 1.00 90.06 98 VAL A N 1
ATOM 778 C CA . VAL A 1 98 ? -6.915 0.491 -5.047 1.00 90.06 98 VAL A CA 1
ATOM 779 C C . VAL A 1 98 ? -7.070 1.762 -5.888 1.00 90.06 98 VAL A C 1
ATOM 781 O O . VAL A 1 98 ? -6.981 1.699 -7.111 1.00 90.06 98 VAL A O 1
ATOM 784 N N . GLN A 1 99 ? -7.201 2.932 -5.259 1.00 90.50 99 GLN A N 1
ATOM 785 C CA . GLN A 1 99 ? -7.285 4.214 -5.974 1.00 90.50 99 GLN A CA 1
ATOM 786 C C . GLN A 1 99 ? -6.023 4.536 -6.789 1.00 90.50 99 GLN A C 1
ATOM 788 O O . GLN A 1 99 ? -6.098 5.196 -7.825 1.00 90.50 99 GLN A O 1
ATOM 793 N N . ARG A 1 100 ? -4.850 4.079 -6.338 1.00 89.69 100 ARG A N 1
ATOM 794 C CA . ARG A 1 100 ? -3.567 4.291 -7.029 1.00 89.69 100 ARG A CA 1
ATOM 795 C C . ARG A 1 100 ? -3.252 3.219 -8.070 1.00 89.69 100 ARG A C 1
ATOM 797 O O . ARG A 1 100 ? -2.352 3.429 -8.885 1.00 89.69 100 ARG A O 1
ATOM 804 N N . LEU A 1 101 ? -3.987 2.107 -8.076 1.00 92.06 101 LEU A N 1
ATOM 805 C CA . LEU A 1 101 ? -3.729 0.954 -8.936 1.00 92.06 101 LEU A CA 1
ATOM 806 C C . LEU A 1 101 ? -3.653 1.308 -10.434 1.00 92.06 101 LEU A C 1
ATOM 808 O O . LEU A 1 101 ? -2.680 0.897 -11.062 1.00 92.06 101 LEU A O 1
ATOM 812 N N . PRO A 1 102 ? -4.555 2.122 -11.023 1.00 94.12 102 PRO A N 1
ATOM 813 C CA . PRO A 1 102 ? -4.456 2.468 -12.445 1.00 94.12 102 PRO A CA 1
ATOM 814 C C . PRO A 1 102 ? -3.151 3.196 -12.795 1.00 94.12 102 PRO A C 1
ATOM 816 O O . PRO A 1 102 ? -2.534 2.933 -13.825 1.00 94.12 102 PRO A O 1
ATOM 819 N N . ARG A 1 103 ? -2.687 4.081 -11.906 1.00 91.38 103 ARG A N 1
ATOM 820 C CA . ARG A 1 103 ? -1.431 4.818 -12.088 1.00 91.38 103 ARG A CA 1
ATOM 821 C C . ARG A 1 103 ? -0.215 3.897 -11.963 1.00 91.38 103 ARG A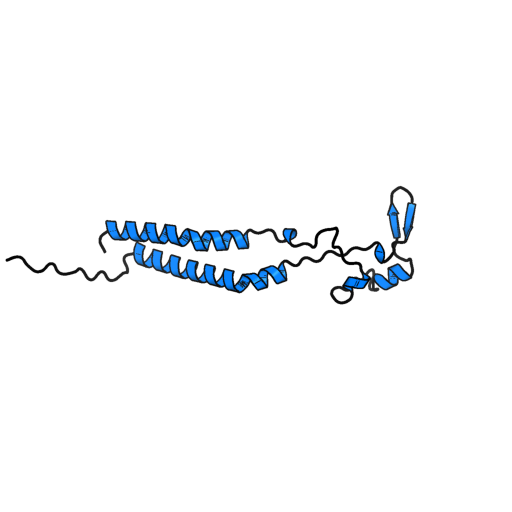 C 1
ATOM 823 O O . ARG A 1 103 ? 0.725 4.021 -12.741 1.00 91.38 103 ARG A O 1
ATOM 830 N N . LEU A 1 104 ? -0.243 2.967 -11.010 1.00 92.50 104 LEU A N 1
ATOM 831 C CA . LEU A 1 104 ? 0.783 1.930 -10.859 1.00 92.50 104 LEU A CA 1
ATOM 832 C C . LEU A 1 104 ? 0.880 1.055 -12.115 1.00 92.50 104 LEU A C 1
ATOM 834 O O . LEU A 1 104 ? 1.981 0.827 -12.609 1.00 92.50 104 LEU A O 1
ATOM 838 N N . LEU A 1 105 ? -0.260 0.624 -12.662 1.00 95.00 105 LEU A N 1
ATOM 839 C CA . LEU A 1 105 ? -0.316 -0.155 -13.902 1.00 95.00 105 LEU A CA 1
ATOM 840 C C . LEU A 1 105 ? 0.241 0.632 -15.092 1.00 95.00 105 LEU A C 1
ATOM 842 O O . LEU A 1 105 ? 0.997 0.078 -15.886 1.00 95.00 105 LEU A O 1
ATOM 846 N N . PHE A 1 106 ? -0.064 1.929 -15.182 1.00 94.62 106 PHE A N 1
ATOM 847 C CA . PHE A 1 106 ? 0.504 2.807 -16.202 1.00 94.62 106 PHE A CA 1
ATOM 848 C C . PHE A 1 106 ? 2.036 2.852 -16.123 1.00 94.62 106 PHE A C 1
ATOM 850 O O . PHE A 1 106 ? 2.708 2.601 -17.123 1.00 94.62 106 PHE A O 1
ATOM 857 N N . TYR A 1 107 ? 2.610 3.105 -14.941 1.00 93.19 107 TYR A N 1
ATOM 858 C CA . TYR A 1 107 ? 4.069 3.108 -14.782 1.00 93.19 107 TYR A CA 1
ATOM 859 C C . TYR A 1 107 ? 4.692 1.734 -15.040 1.00 93.19 107 TYR A C 1
ATOM 861 O O . TYR A 1 107 ? 5.734 1.662 -15.685 1.00 93.19 107 TYR A O 1
ATOM 869 N N . ALA A 1 108 ? 4.052 0.647 -14.605 1.00 94.50 108 ALA A N 1
ATOM 870 C CA . ALA A 1 108 ? 4.523 -0.709 -14.872 1.00 94.50 108 ALA A CA 1
ATOM 871 C C . ALA A 1 108 ? 4.562 -1.018 -16.380 1.00 94.50 108 ALA A C 1
ATOM 873 O O . ALA A 1 108 ? 5.555 -1.563 -16.866 1.00 94.50 108 ALA A O 1
ATOM 874 N N . ALA A 1 109 ? 3.533 -0.615 -17.132 1.00 96.19 109 ALA A N 1
ATOM 875 C CA . ALA A 1 109 ? 3.492 -0.772 -18.583 1.00 96.19 109 ALA A CA 1
ATOM 876 C C . ALA A 1 109 ? 4.623 0.009 -19.274 1.00 96.19 109 ALA A C 1
ATOM 878 O O . ALA A 1 109 ? 5.32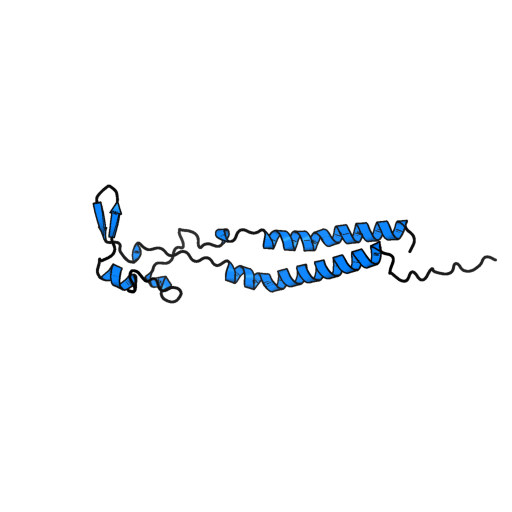5 -0.547 -20.118 1.00 96.19 109 ALA A O 1
ATOM 879 N N . TRP A 1 110 ? 4.856 1.265 -18.875 1.00 95.19 110 TRP A N 1
ATOM 880 C CA . TRP A 1 110 ? 5.952 2.081 -19.412 1.00 95.19 110 TRP A CA 1
ATOM 881 C C . TRP A 1 110 ? 7.336 1.557 -19.036 1.00 95.19 110 TRP A C 1
ATOM 883 O O . TRP A 1 110 ? 8.235 1.584 -19.874 1.00 95.19 110 TRP A O 1
ATOM 893 N N . CYS A 1 111 ? 7.511 1.030 -17.822 1.00 95.81 111 CYS A N 1
ATOM 894 C CA . CYS A 1 111 ? 8.725 0.310 -17.444 1.00 95.81 111 CYS A CA 1
ATOM 895 C C . CYS A 1 111 ? 8.956 -0.886 -18.372 1.00 95.81 111 CYS A C 1
ATOM 897 O O . CYS A 1 111 ? 10.038 -1.013 -18.937 1.00 95.81 111 CYS A O 1
ATOM 899 N N . GLY A 1 112 ? 7.941 -1.734 -18.572 1.00 95.25 112 GLY A N 1
ATOM 900 C CA . GLY A 1 112 ? 8.037 -2.900 -19.451 1.00 95.25 112 GLY A CA 1
ATOM 901 C C . GLY A 1 112 ? 8.389 -2.520 -20.891 1.00 95.25 112 GLY A C 1
ATOM 902 O O . GLY A 1 112 ? 9.356 -3.038 -21.449 1.00 95.25 112 GLY A O 1
ATOM 903 N N . ALA A 1 113 ? 7.663 -1.559 -21.468 1.00 95.62 113 ALA A N 1
ATOM 904 C CA . ALA A 1 113 ? 7.930 -1.044 -22.809 1.00 95.62 113 ALA A CA 1
ATOM 905 C C . ALA A 1 113 ? 9.339 -0.440 -22.926 1.00 95.62 113 ALA A C 1
ATOM 907 O O . ALA A 1 113 ? 10.052 -0.711 -23.891 1.00 95.62 113 ALA A O 1
ATOM 908 N N . GLY A 1 114 ? 9.765 0.329 -21.922 1.00 95.06 114 GLY A N 1
ATOM 909 C CA . GLY A 1 114 ? 11.095 0.925 -21.863 1.00 95.06 114 GLY A CA 1
ATOM 910 C C . GLY A 1 114 ? 12.210 -0.119 -21.798 1.00 95.06 114 GLY A C 1
ATOM 911 O O . GLY A 1 114 ? 13.201 0.017 -22.512 1.00 95.06 114 GLY A O 1
ATOM 912 N N . VAL A 1 115 ? 12.052 -1.180 -20.995 1.00 95.88 115 VAL A N 1
ATOM 913 C CA . VAL A 1 115 ? 13.035 -2.277 -20.912 1.00 95.88 115 VAL A CA 1
ATOM 914 C C . VAL A 1 115 ? 13.146 -2.987 -22.257 1.00 95.88 115 VAL A C 1
ATOM 916 O O . VAL A 1 115 ? 14.254 -3.203 -22.746 1.00 95.88 115 VAL A O 1
ATOM 919 N N . VAL A 1 116 ? 12.015 -3.317 -22.886 1.00 95.56 116 VAL A N 1
ATOM 920 C CA . VAL A 1 116 ? 12.003 -3.959 -24.209 1.00 95.56 116 VAL A CA 1
ATOM 921 C C . VAL A 1 116 ? 12.693 -3.071 -25.245 1.00 95.56 116 VAL A C 1
ATOM 923 O O . VAL A 1 116 ? 13.559 -3.547 -25.980 1.00 95.56 116 VAL A O 1
ATOM 926 N N . LEU A 1 117 ? 12.368 -1.775 -25.274 1.00 94.00 117 LEU A N 1
ATOM 927 C CA . LEU A 1 117 ? 12.986 -0.815 -26.187 1.00 94.00 117 LEU A CA 1
ATOM 928 C C . LEU A 1 117 ? 14.499 -0.710 -25.958 1.00 94.00 117 LEU A C 1
ATOM 930 O O . LEU A 1 117 ? 15.272 -0.769 -26.916 1.00 94.00 117 LEU A O 1
ATOM 934 N N . LEU A 1 118 ? 14.929 -0.616 -24.698 1.00 94.31 118 LEU A N 1
ATOM 935 C CA . LEU A 1 118 ? 16.341 -0.573 -24.329 1.00 94.31 118 LEU A CA 1
ATOM 936 C C . LEU A 1 118 ? 17.080 -1.819 -24.826 1.00 94.31 118 LEU A C 1
ATOM 938 O O . LEU A 1 118 ? 18.143 -1.693 -25.429 1.00 94.31 118 LEU A O 1
ATOM 942 N N . LEU A 1 119 ? 16.506 -3.011 -24.637 1.00 93.06 119 LEU A N 1
ATOM 943 C CA . LEU A 1 119 ? 17.091 -4.267 -25.112 1.00 93.06 119 LEU A CA 1
ATOM 944 C C . LEU A 1 119 ? 17.183 -4.312 -26.640 1.00 93.06 119 LEU A C 1
ATOM 946 O O . LEU A 1 119 ? 18.213 -4.715 -27.182 1.00 93.06 119 LEU A O 1
ATOM 950 N N . VAL A 1 120 ? 16.146 -3.869 -27.350 1.00 92.06 120 VAL A N 1
ATOM 951 C CA . VAL A 1 120 ? 16.127 -3.818 -28.820 1.00 92.06 120 VAL A CA 1
ATOM 952 C C . VAL A 1 120 ? 17.209 -2.874 -29.361 1.00 92.06 120 VAL A C 1
ATOM 954 O O . VAL A 1 120 ? 17.934 -3.240 -30.292 1.00 92.06 120 VAL A O 1
ATOM 957 N N . ILE A 1 121 ? 17.377 -1.697 -28.747 1.00 89.81 121 ILE A N 1
ATOM 958 C CA . ILE A 1 121 ? 18.427 -0.733 -29.107 1.00 89.81 121 ILE A CA 1
ATOM 959 C C . ILE A 1 121 ? 19.809 -1.313 -28.783 1.00 89.81 121 ILE A C 1
ATOM 961 O O . ILE A 1 121 ? 20.669 -1.380 -29.662 1.00 89.81 121 ILE A O 1
ATOM 965 N N . ALA A 1 122 ? 20.022 -1.781 -27.552 1.00 88.06 122 ALA A N 1
ATOM 966 C CA . ALA A 1 122 ? 21.317 -2.263 -27.074 1.00 88.06 122 ALA A CA 1
ATOM 967 C C . ALA A 1 122 ? 21.818 -3.486 -27.859 1.00 88.06 122 ALA A C 1
ATOM 969 O O . ALA A 1 122 ? 23.000 -3.572 -28.202 1.00 88.06 122 ALA A O 1
ATOM 970 N N . THR A 1 123 ? 20.917 -4.405 -28.218 1.00 87.50 123 THR A N 1
ATOM 971 C CA . THR A 1 123 ? 21.246 -5.588 -29.032 1.00 87.50 123 THR A CA 1
ATOM 972 C C . THR A 1 123 ? 21.377 -5.278 -30.522 1.00 87.50 123 THR A C 1
ATOM 974 O O . THR A 1 123 ? 21.844 -6.121 -31.282 1.00 87.50 123 THR A O 1
ATOM 977 N N . GLY A 1 124 ? 21.018 -4.066 -30.962 1.00 78.94 124 GLY A N 1
ATOM 978 C CA . GLY A 1 124 ? 21.121 -3.659 -32.362 1.00 78.94 124 GLY A CA 1
ATOM 979 C C . GLY A 1 124 ? 20.137 -4.377 -33.287 1.00 78.94 124 GLY A C 1
ATOM 980 O O . GLY A 1 124 ? 20.368 -4.405 -34.492 1.00 78.94 124 GLY A O 1
ATOM 981 N N . ARG A 1 125 ? 19.044 -4.933 -32.746 1.00 76.06 125 ARG A N 1
ATOM 982 C CA . ARG A 1 125 ? 17.988 -5.610 -33.522 1.00 76.06 125 ARG A CA 1
ATOM 983 C C . ARG A 1 125 ? 17.060 -4.650 -34.275 1.00 76.06 125 ARG A C 1
ATOM 985 O O . ARG A 1 125 ? 16.140 -5.092 -34.954 1.00 76.06 125 ARG A O 1
ATOM 992 N N . LEU A 1 126 ? 17.309 -3.345 -34.192 1.00 72.62 126 LEU A N 1
ATOM 993 C CA . LEU A 1 126 ? 16.695 -2.363 -35.079 1.00 72.62 126 LEU A CA 1
ATOM 994 C C . LEU A 1 126 ? 17.294 -2.525 -36.476 1.00 72.62 126 LEU A C 1
ATOM 996 O O . LEU A 1 126 ? 18.497 -2.319 -36.661 1.00 72.62 126 LEU A O 1
ATOM 1000 N N . ALA A 1 127 ? 16.458 -2.892 -37.450 1.00 58.84 127 ALA A N 1
ATOM 1001 C CA . ALA A 1 127 ? 16.840 -2.958 -38.854 1.00 58.84 127 ALA A CA 1
ATOM 1002 C C . ALA A 1 127 ? 17.319 -1.571 -39.309 1.00 58.84 127 ALA A C 1
ATOM 1004 O O . ALA A 1 127 ? 16.532 -0.677 -39.610 1.00 58.84 127 ALA A O 1
ATOM 1005 N N . TYR A 1 128 ? 18.634 -1.369 -39.299 1.00 58.44 128 TYR A N 1
ATOM 1006 C CA . TYR A 1 128 ? 19.248 -0.141 -39.775 1.00 58.44 128 TYR A CA 1
ATOM 1007 C C . TYR A 1 128 ? 19.312 -0.214 -41.298 1.00 58.44 128 TYR A C 1
ATOM 1009 O O . TYR A 1 128 ? 20.197 -0.864 -41.852 1.00 58.44 128 TYR A O 1
ATOM 1017 N N . ARG A 1 129 ? 18.357 0.428 -41.971 1.00 58.81 129 ARG A N 1
ATOM 1018 C CA . ARG A 1 129 ? 18.426 0.665 -43.412 1.00 58.81 129 ARG A CA 1
ATOM 1019 C C . ARG A 1 129 ? 19.361 1.857 -43.607 1.00 58.81 129 ARG A C 1
ATOM 1021 O O . ARG A 1 129 ? 18.965 2.989 -43.366 1.00 58.81 129 ARG A O 1
ATOM 1028 N N . GLY A 1 130 ? 20.632 1.584 -43.902 1.00 58.91 130 GLY A N 1
ATOM 1029 C CA . GLY A 1 130 ? 21.600 2.638 -44.197 1.00 58.91 130 GLY A CA 1
ATOM 1030 C C . GLY A 1 130 ? 21.116 3.437 -45.400 1.00 58.91 130 GLY A C 1
ATOM 1031 O O . GLY A 1 130 ? 20.819 2.849 -46.439 1.00 58.91 130 GLY A O 1
ATOM 1032 N N . GLU A 1 131 ? 20.992 4.752 -45.251 1.00 58.31 131 GLU A N 1
ATOM 1033 C CA . GLU A 1 131 ? 20.776 5.645 -46.384 1.00 58.31 131 GLU A CA 1
ATOM 1034 C C . GLU A 1 131 ? 21.968 5.474 -47.333 1.00 58.31 131 GLU A C 1
ATOM 1036 O O . GLU A 1 131 ? 23.122 5.674 -46.948 1.00 58.31 131 GLU A O 1
ATOM 1041 N N . HIS A 1 132 ? 21.705 5.001 -48.552 1.00 50.72 132 HIS A N 1
ATOM 1042 C CA . HIS A 1 132 ? 22.713 4.959 -49.601 1.00 50.72 132 HIS A CA 1
ATOM 1043 C C . HIS A 1 132 ? 23.133 6.396 -49.902 1.00 50.72 132 HIS A C 1
ATOM 1045 O O . HIS A 1 132 ? 22.310 7.201 -50.335 1.00 50.72 132 HIS A O 1
ATOM 1051 N N . ALA A 1 133 ? 24.404 6.716 -49.659 1.00 50.66 133 ALA A N 1
ATOM 1052 C CA . ALA A 1 133 ? 24.993 7.935 -50.187 1.00 50.66 133 ALA A CA 1
ATOM 1053 C C . ALA A 1 133 ? 24.798 7.927 -51.716 1.00 50.66 133 ALA A C 1
ATOM 1055 O O . ALA A 1 133 ? 25.133 6.916 -52.342 1.00 50.66 133 ALA A O 1
ATOM 1056 N N . PRO A 1 134 ? 24.234 8.982 -52.331 1.00 55.16 134 PRO A N 1
ATOM 1057 C CA . PRO A 1 134 ? 24.224 9.075 -53.780 1.00 55.16 134 PRO A CA 1
ATOM 1058 C C . PRO A 1 134 ? 25.679 9.090 -54.254 1.00 55.16 134 PRO A C 1
ATOM 1060 O O . PRO A 1 134 ? 26.504 9.851 -53.746 1.00 55.16 134 PRO A O 1
ATOM 1063 N N . ASN A 1 135 ? 25.987 8.167 -55.163 1.00 56.19 135 ASN A N 1
ATOM 1064 C CA . ASN A 1 135 ? 27.311 7.976 -55.734 1.00 56.19 135 ASN A CA 1
ATOM 1065 C C . ASN A 1 135 ? 27.885 9.297 -56.260 1.00 56.19 135 ASN A C 1
ATOM 1067 O O . ASN A 1 135 ? 27.168 10.118 -56.832 1.00 56.19 135 ASN A O 1
ATOM 1071 N N . ALA A 1 136 ? 29.193 9.441 -56.060 1.00 56.09 136 ALA A N 1
ATOM 1072 C CA . ALA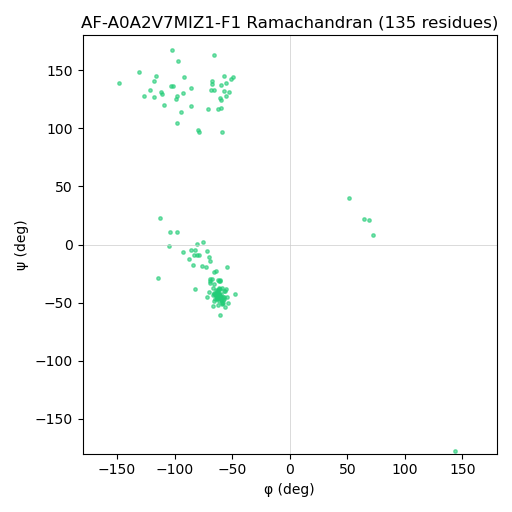 A 1 136 ? 30.030 10.498 -56.599 1.00 56.09 136 ALA A CA 1
ATOM 1073 C C . ALA A 1 136 ? 29.824 10.700 -58.111 1.00 56.09 136 ALA A C 1
ATOM 1075 O O . ALA A 1 136 ? 29.669 9.726 -58.853 1.00 56.09 136 ALA A O 1
ATOM 1076 N N . ALA A 1 137 ? 29.896 11.961 -58.538 1.00 56.56 137 ALA A N 1
ATOM 1077 C CA . ALA A 1 137 ? 30.242 12.368 -59.894 1.00 56.56 137 ALA A CA 1
ATOM 1078 C C . ALA A 1 137 ? 31.508 13.226 -59.815 1.00 56.56 137 ALA A C 1
ATOM 1080 O O . ALA A 1 137 ? 31.575 14.057 -58.878 1.00 56.56 137 ALA A O 1
#

Solvent-accessible surface area (backbone atoms only — not comparable to full-atom values): 8118 Å² total; per-residue (Å²): 102,60,68,69,58,34,51,51,54,30,53,51,44,52,58,59,39,47,55,36,46,51,55,47,48,58,62,72,68,53,71,71,73,78,37,43,49,54,80,96,64,43,38,36,51,79,80,34,56,92,79,53,85,57,68,54,96,88,37,55,41,68,61,36,28,78,69,55,74,36,63,51,74,52,100,90,46,79,43,69,43,52,59,84,76,40,68,46,68,55,70,48,40,68,60,54,51,59,73,43,40,68,59,49,51,51,28,51,50,51,37,53,53,43,51,52,49,34,50,38,43,65,70,52,70,54,86,61,77,74,80,77,74,81,78,86,130

Nearest PDB structures (foldseek):
  6fkf-assembly1_K  TM=6.119E-01  e=7.556E+00  Spinacia oleracea

pLDDT: mean 85.97, std 10.32, range [50.66, 96.19]

=== Feature glossary ===
Legend for the data blocks above and below:

— What the protein is —

The amino-acid sequence is the protein's primary structure: the linear order of residues from the N-terminus to the C-terminus, written in one-letter code. Everything else here — the 3D coordinates, the secondary structure, the domain annotations — is ultimately a consequence of this string.

Functional annotations link the protein to curated databases. InterPro entries identify conserved domains and families by matching the sequence against member-database signatures (Pfam, PROSITE, CDD, …). Gene Ontology (GO) terms describe molecular function, biological process, and cellular component in a controlled vocabulary. CATH places the structure in a hierarchical fold classification (Class/Architecture/Topology/Homologous-superfamily). The organism is the source species.

— Where its atoms are —

Atomic coordinates in PDBx/mmCIF format — the same representation the Protein Data Bank distributes. Each line of the _atom_site loop places one backbone atom in Cartesian space (units: ångströms, origin: arbitrary).

The six renders are orthographic views along the three Cartesian axes in both directions. Representation (cartoon, sticks, or surface) and color scheme (sequence-rainbow or by-chain) vary across proteins so the training set covers all the common visualization conventions.

— Local backbone conformation —

Eight-state secondary structure (DSSP): H is the canonical α-helix, G the tighter 3₁₀-helix, I the wider π-helix; E/B are β-structure, T and S are turns and bends, and '-' is everything else. DSSP derives these from the pattern of main-chain N–H···O=C hydrogen bonds, not from the sequence.

Three-state secondary structure (P-SEA) collapses the eight DSSP classes into helix (a), strand (b), and coil (c). P-SEA assigns these from Cα geometry alone — distances and angles — without requiring backbone oxygens, so it works on any Cα trace.

φ (phi) and ψ (psi) are the two rotatable backbone dihedrals per residue: φ is the C(i-1)–N–Cα–C torsion, ψ is the N–Cα–C–N(i+1) torsion, both in degrees on (−180°, 180°]. α-helical residues cluster near (−60°, −45°); β-strand residues near (−120°, +130°). A Ramachandran plot is simply a scatter of (φ, ψ) for every residue.

— Global shape and packing —

The geometric summary reports three shape descriptors. Rg (radius of gyration) measures how spread out the Cα atoms are about their centre of mass; compact globular proteins have small Rg, elongated or unfolded ones large. Cα contacts (<8 Å, |i−j|>4) count long-range residue pairs in spatial proximity — high for tightly packed folds, near zero for rods or random coil. The bounding-box extents give the protein's footprint along x, y, z in Å.

SASA measures how much of the protein is reachable by solvent. It is computed by rolling a water-sized probe over the atomic surface and summing the exposed area (Å²). Per-residue SASA distinguishes core (buried, low SASA) from surface (exposed, high SASA) residues; total SASA is a whole-molecule size measure.

Plot images: a contact map (which residues are close in 3D, as an N×N binary image), a Ramachandran scatter (backbone torsion angles, revealing secondary-structure composition at a glance), and — for AlphaFold structures — a PAE heatmap (pairwise prediction confidence).

— Structural neighborhood —

A 3Di character summarizes, for each residue, the relative orientation of the Cα frame of its nearest spatial neighbor. Because it encodes fold topology rather than chemistry, 3Di alignments detect remote structural similarity that sequence alignment misses.

The Foldseek neighbor list gives the closest experimentally determined structures in the PDB, ranked by structural alignment. TM-score near 1 means near-identical fold; near 0.3 means only rough topology match. This is how one finds what a novel AlphaFold prediction most resembles in the solved-structure universe.

— Confidence and disorder —

For AlphaFold models, the B-factor field carries pLDDT — the model's own estimate of local accuracy on a 0–100 scale. Regions with pLDDT<50 should be treated as essentially unmodeled; they often correspond to intrinsically disordered segments.

Crystallographic B-factors measure how much each atom's electron density is smeared out, in Å². They rise in mobile loops and surface residues and fall in the buried interior. In AlphaFold models this column is repurposed to hold pLDDT instead.

Predicted Aligned Error (PAE) is an AlphaFold confidence matrix: entry (i, j) is the expected error in the position of residue j, in ångströms, when the prediction is superimposed on the true structure at residue i. Low PAE within a block of residues means that block is internally rigid and well-predicted; high PAE between two blocks means their relative placement is uncertain even if each block individually is confident.